Protein AF-A0A841FPL3-F1 (afdb_monomer_lite)

Foldseek 3Di:
DAWEDDPQAIKAWDDLPPDDPVCVVVSVLCVVVDDQWTWMWGCHPNDTDTFTWGAFPPDDRDDRPDPDHHYLVNQARIKGWDWDWDAAPPPRFIFIAGARVVIDHRNDPPDDVSQPFDQADPVPRDNPRRVRGSDTSGTD

Structure (mmCIF, N/CA/C/O backbone):
data_AF-A0A841FPL3-F1
#
_entry.id   AF-A0A841FPL3-F1
#
loop_
_atom_site.group_PDB
_atom_site.id
_atom_site.type_symbol
_atom_site.label_atom_id
_atom_site.label_alt_id
_atom_site.label_comp_id
_atom_site.label_asym_id
_atom_site.label_entity_id
_atom_site.label_seq_id
_atom_site.pdbx_PDB_ins_code
_atom_site.Cartn_x
_atom_site.Cartn_y
_atom_site.Cartn_z
_atom_site.occupancy
_atom_site.B_iso_or_equiv
_atom_site.auth_seq_id
_atom_site.auth_comp_id
_atom_site.auth_asym_id
_atom_site.auth_atom_id
_atom_site.pdbx_PDB_model_num
ATOM 1 N N . MET A 1 1 ? 14.439 -5.375 -6.567 1.00 89.88 1 MET A N 1
ATOM 2 C CA . MET A 1 1 ? 13.644 -4.177 -6.924 1.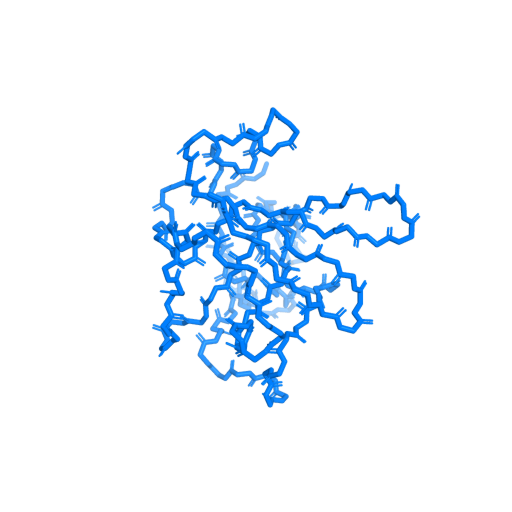00 89.88 1 MET A CA 1
ATOM 3 C C . MET A 1 1 ? 13.379 -4.221 -8.411 1.00 89.88 1 MET A C 1
ATOM 5 O O . MET A 1 1 ? 14.311 -4.504 -9.157 1.00 89.88 1 MET A O 1
ATOM 9 N N . ARG A 1 2 ? 12.147 -3.918 -8.825 1.00 91.19 2 ARG A N 1
ATOM 10 C CA . ARG A 1 2 ? 11.757 -3.782 -10.231 1.00 91.19 2 ARG A CA 1
ATOM 11 C C . ARG A 1 2 ? 11.062 -2.441 -10.462 1.00 91.19 2 ARG A C 1
ATOM 13 O O . ARG A 1 2 ? 10.267 -1.998 -9.634 1.00 91.19 2 ARG A O 1
ATOM 20 N N . ARG A 1 3 ? 11.378 -1.806 -11.594 1.00 92.69 3 ARG A N 1
ATOM 21 C CA . ARG A 1 3 ? 10.781 -0.538 -12.040 1.00 92.69 3 ARG A CA 1
ATOM 22 C C . ARG A 1 3 ? 9.691 -0.823 -13.059 1.00 92.69 3 ARG A C 1
ATOM 24 O O . ARG A 1 3 ? 9.903 -1.649 -13.944 1.00 92.69 3 ARG A O 1
ATOM 31 N N . PHE A 1 4 ? 8.591 -0.097 -12.980 1.00 91.31 4 PHE A N 1
ATOM 32 C CA . PHE A 1 4 ? 7.467 -0.196 -13.897 1.00 91.31 4 PHE A CA 1
ATOM 33 C C . PHE A 1 4 ? 7.137 1.195 -14.424 1.00 91.31 4 PHE A C 1
ATOM 35 O O . PHE A 1 4 ? 6.875 2.118 -13.648 1.00 91.31 4 PHE A O 1
ATOM 42 N N . ALA A 1 5 ? 7.183 1.361 -15.742 1.00 90.62 5 ALA A N 1
ATOM 43 C CA . ALA A 1 5 ? 6.742 2.598 -16.370 1.00 90.62 5 ALA A CA 1
ATOM 44 C C . ALA A 1 5 ? 5.210 2.639 -16.397 1.00 90.62 5 ALA A C 1
ATOM 46 O O . ALA A 1 5 ? 4.572 1.655 -16.766 1.00 90.62 5 ALA A O 1
ATOM 47 N N . SER A 1 6 ? 4.622 3.775 -16.029 1.00 87.75 6 SER A N 1
ATOM 48 C CA . SER A 1 6 ? 3.174 3.973 -16.051 1.00 87.75 6 SER A CA 1
ATOM 49 C C . SER A 1 6 ? 2.803 5.392 -16.469 1.00 87.75 6 SER A C 1
ATOM 51 O O . SER A 1 6 ? 3.623 6.310 -16.401 1.00 87.75 6 SER A O 1
ATOM 53 N N . ARG A 1 7 ? 1.536 5.603 -16.830 1.00 86.75 7 ARG A N 1
ATOM 54 C CA . ARG A 1 7 ? 0.994 6.924 -17.192 1.00 86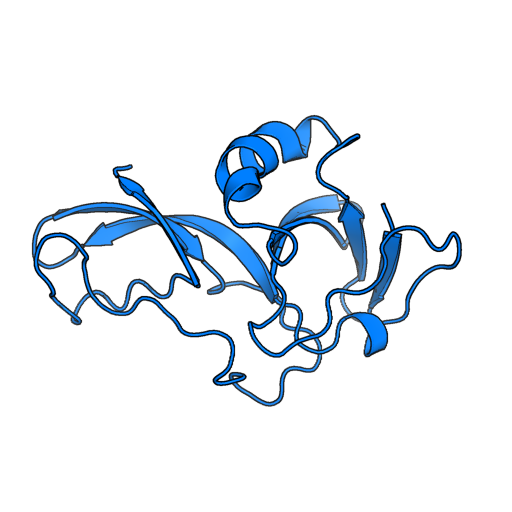.75 7 ARG A CA 1
ATOM 55 C C . ARG A 1 7 ? 1.101 8.001 -16.102 1.00 86.75 7 ARG A C 1
ATOM 57 O O . ARG A 1 7 ? 0.966 9.180 -16.403 1.00 86.75 7 ARG A O 1
ATOM 64 N N . VAL A 1 8 ? 1.287 7.608 -14.842 1.00 85.56 8 VAL A N 1
ATOM 65 C CA . VAL A 1 8 ? 1.357 8.512 -13.676 1.00 85.56 8 VAL A CA 1
ATOM 66 C C . VAL A 1 8 ? 2.784 8.718 -13.161 1.00 85.56 8 VAL A C 1
ATOM 68 O O . VAL A 1 8 ? 2.989 9.509 -12.245 1.00 85.56 8 VAL A O 1
ATOM 71 N N . GLY A 1 9 ? 3.770 8.019 -13.731 1.00 90.75 9 GLY A N 1
ATOM 72 C CA . GLY A 1 9 ? 5.159 8.054 -13.283 1.00 90.75 9 GLY A CA 1
ATOM 73 C C . GLY A 1 9 ? 5.828 6.682 -13.318 1.00 90.75 9 GLY A C 1
ATOM 74 O O . GLY A 1 9 ? 5.342 5.743 -13.954 1.00 90.75 9 GLY A O 1
ATOM 75 N N . VAL A 1 10 ? 6.951 6.558 -12.614 1.00 93.69 10 VAL A N 1
ATOM 76 C CA . VAL A 1 10 ? 7.672 5.285 -12.473 1.00 93.69 10 VAL A CA 1
ATOM 77 C C . VAL A 1 10 ? 7.363 4.682 -11.113 1.00 93.69 10 VAL A C 1
ATOM 79 O O . VAL A 1 10 ? 7.604 5.313 -10.088 1.00 93.69 10 VAL A O 1
ATOM 82 N N . VAL A 1 11 ? 6.858 3.453 -11.097 1.00 93.94 11 VAL A N 1
ATOM 83 C CA . VAL A 1 11 ? 6.664 2.692 -9.861 1.00 93.94 11 VAL A CA 1
ATOM 84 C C . VAL A 1 11 ? 7.891 1.823 -9.628 1.00 93.94 11 VAL A C 1
ATOM 86 O O . VAL A 1 11 ? 8.263 1.017 -10.474 1.00 93.94 11 VAL A O 1
ATOM 89 N N . GLU A 1 12 ? 8.531 1.981 -8.482 1.00 94.12 12 GLU A N 1
ATOM 90 C CA . GLU A 1 12 ? 9.635 1.149 -8.018 1.00 94.12 12 GLU A CA 1
ATOM 91 C C . GLU A 1 12 ? 9.126 0.240 -6.916 1.00 94.12 12 GLU A C 1
ATOM 93 O O . GLU A 1 12 ? 8.792 0.725 -5.842 1.00 94.12 12 GLU A O 1
ATOM 98 N N . VAL A 1 13 ? 9.058 -1.067 -7.172 1.00 93.00 13 VAL A N 1
ATOM 99 C CA . VAL A 1 13 ? 8.657 -2.046 -6.157 1.00 93.00 13 VAL A CA 1
ATOM 100 C C . VAL A 1 13 ? 9.875 -2.813 -5.677 1.00 93.00 13 VAL A C 1
ATOM 102 O O . VAL A 1 13 ? 10.634 -3.382 -6.470 1.00 93.00 13 VAL A O 1
ATOM 105 N N . TYR A 1 14 ? 10.071 -2.828 -4.366 1.00 91.56 14 TYR A N 1
ATOM 106 C CA . TYR A 1 14 ? 11.193 -3.494 -3.726 1.00 91.56 14 TYR A CA 1
ATOM 107 C C . TYR A 1 14 ? 10.740 -4.841 -3.179 1.00 91.56 14 TYR A C 1
ATOM 109 O O . TYR A 1 14 ? 9.587 -5.016 -2.786 1.00 91.56 14 TYR A O 1
ATOM 117 N N . ASP A 1 15 ? 11.662 -5.801 -3.176 1.00 85.00 15 ASP A N 1
ATOM 118 C CA . ASP A 1 15 ? 11.484 -6.962 -2.309 1.00 85.00 15 ASP A CA 1
ATOM 119 C C . ASP A 1 15 ? 11.730 -6.528 -0.857 1.00 85.00 15 ASP A C 1
ATOM 121 O O . ASP A 1 15 ? 12.171 -5.403 -0.632 1.00 85.00 15 ASP A O 1
ATOM 125 N N . THR A 1 16 ? 11.442 -7.374 0.131 1.00 72.75 16 THR A N 1
ATOM 126 C CA . THR A 1 16 ? 11.574 -6.976 1.545 1.00 72.75 16 THR A CA 1
ATOM 127 C C . THR A 1 16 ? 12.984 -6.505 1.905 1.00 72.75 16 THR A C 1
ATOM 129 O O . THR A 1 16 ? 13.109 -5.555 2.678 1.00 72.75 16 THR A O 1
ATOM 132 N N . GLU A 1 17 ? 14.030 -7.075 1.295 1.00 72.31 17 GLU A N 1
ATOM 133 C CA . GLU A 1 17 ? 15.417 -6.625 1.462 1.00 72.31 17 GLU A CA 1
ATOM 134 C C . GLU A 1 17 ? 16.252 -6.838 0.180 1.00 72.31 17 GLU A C 1
ATOM 136 O O . GLU A 1 17 ? 16.044 -7.829 -0.523 1.00 72.31 17 GLU A O 1
ATOM 141 N N . PRO A 1 18 ? 17.214 -5.948 -0.146 1.00 76.75 18 PRO A N 1
ATOM 142 C CA . PRO A 1 18 ? 17.479 -4.653 0.485 1.00 76.75 18 PRO A CA 1
ATOM 143 C C . PRO A 1 18 ? 16.461 -3.583 0.051 1.00 76.75 18 PRO A C 1
ATOM 145 O O . PRO A 1 18 ? 16.189 -3.405 -1.141 1.00 76.75 18 PRO A O 1
ATOM 148 N N . THR A 1 19 ? 15.943 -2.832 1.026 1.00 83.56 19 THR A N 1
ATOM 149 C CA . THR A 1 19 ? 14.957 -1.760 0.818 1.00 83.56 19 THR A CA 1
ATOM 150 C C . THR A 1 19 ? 15.539 -0.403 1.247 1.00 83.56 19 THR A C 1
ATOM 152 O O . THR A 1 19 ? 16.232 -0.344 2.265 1.00 83.56 19 THR A O 1
ATOM 155 N N . PRO A 1 20 ? 15.278 0.703 0.518 1.00 90.94 20 PRO A N 1
ATOM 156 C CA . PRO A 1 20 ? 15.663 2.048 0.943 1.00 90.94 20 PRO A CA 1
ATOM 157 C C . PRO A 1 20 ? 15.183 2.388 2.359 1.00 90.94 20 PRO A C 1
ATOM 159 O O . PRO A 1 20 ? 14.058 2.061 2.735 1.00 90.94 20 PRO A O 1
ATOM 162 N N . SER A 1 21 ? 16.002 3.117 3.123 1.00 90.50 21 SER A N 1
ATOM 163 C CA . SER A 1 21 ? 15.706 3.490 4.518 1.00 90.50 21 SER A CA 1
ATOM 164 C C . SER A 1 21 ? 14.388 4.252 4.679 1.00 90.50 21 SER A C 1
ATOM 166 O O . SER A 1 21 ? 13.671 4.046 5.654 1.00 90.50 21 SER A O 1
ATOM 168 N N . ALA A 1 22 ? 14.021 5.068 3.690 1.00 90.81 22 ALA A N 1
ATOM 169 C CA . ALA A 1 22 ? 12.750 5.789 3.652 1.00 90.81 22 ALA A CA 1
ATOM 170 C C . ALA A 1 22 ? 11.505 4.873 3.586 1.00 90.81 22 ALA A C 1
ATOM 172 O O . ALA A 1 22 ? 10.398 5.344 3.823 1.00 90.81 22 ALA A O 1
ATOM 173 N N . LEU A 1 23 ? 11.669 3.574 3.307 1.00 92.44 23 LEU A N 1
ATOM 174 C CA . LEU A 1 23 ? 10.603 2.564 3.340 1.00 92.44 23 LEU A CA 1
ATOM 175 C C . LEU A 1 23 ? 10.758 1.580 4.519 1.00 92.44 23 LEU A C 1
ATOM 177 O O . LEU A 1 23 ? 9.960 0.654 4.644 1.00 92.44 23 LEU A O 1
ATOM 181 N N . ALA A 1 24 ? 11.751 1.756 5.400 1.00 90.94 24 ALA A N 1
ATOM 182 C CA . ALA A 1 24 ? 12.061 0.793 6.462 1.00 90.94 24 ALA A CA 1
ATOM 183 C C . ALA A 1 24 ? 10.898 0.584 7.447 1.00 90.94 24 ALA A C 1
ATOM 185 O O . ALA A 1 24 ? 10.593 -0.548 7.822 1.00 90.94 24 ALA A O 1
ATOM 186 N N . GLU A 1 25 ? 10.209 1.659 7.837 1.00 88.94 25 GLU A N 1
ATOM 187 C CA . GLU A 1 25 ? 9.023 1.568 8.697 1.00 88.94 25 GLU A CA 1
ATOM 188 C C . GLU A 1 25 ? 7.897 0.772 8.027 1.00 88.94 25 GLU A C 1
ATOM 190 O O . GLU A 1 25 ? 7.299 -0.105 8.645 1.00 88.94 25 GLU A O 1
ATOM 195 N N . MET A 1 26 ? 7.672 1.008 6.736 1.00 91.06 26 MET A N 1
ATOM 196 C CA . MET A 1 26 ? 6.674 0.283 5.960 1.00 91.06 26 MET A CA 1
ATOM 197 C C . MET A 1 26 ? 7.001 -1.209 5.851 1.00 91.06 26 MET A C 1
ATOM 199 O O . MET A 1 26 ? 6.102 -2.039 5.989 1.00 91.06 26 MET A O 1
ATOM 203 N N . VAL A 1 27 ? 8.274 -1.567 5.652 1.00 91.38 27 VAL A N 1
ATOM 204 C CA . VAL A 1 27 ? 8.726 -2.969 5.652 1.00 91.38 27 VAL A CA 1
ATOM 205 C C . VAL A 1 27 ? 8.488 -3.616 7.008 1.00 91.38 27 VAL A C 1
ATOM 207 O O . VAL A 1 27 ? 7.916 -4.701 7.068 1.00 91.38 27 VAL A O 1
ATOM 210 N N . ARG A 1 28 ? 8.864 -2.941 8.098 1.00 90.94 28 ARG A N 1
ATOM 211 C CA . ARG A 1 28 ? 8.641 -3.439 9.462 1.00 90.94 28 ARG A CA 1
ATOM 212 C C . ARG A 1 28 ? 7.162 -3.719 9.721 1.00 90.94 28 ARG A C 1
ATOM 214 O O . ARG A 1 28 ? 6.820 -4.740 10.308 1.00 90.94 28 ARG A O 1
ATOM 221 N N . GLU A 1 29 ? 6.288 -2.828 9.272 1.00 90.94 29 GLU A N 1
ATOM 222 C CA . GLU A 1 29 ? 4.852 -2.945 9.512 1.00 90.94 29 GLU A CA 1
ATOM 223 C C . GLU A 1 29 ? 4.153 -3.950 8.603 1.00 90.94 29 GLU A C 1
ATOM 225 O O . GLU A 1 29 ? 3.203 -4.587 9.038 1.00 90.94 29 GLU A O 1
ATOM 230 N N . THR A 1 30 ? 4.607 -4.130 7.364 1.00 91.50 30 THR A N 1
ATOM 231 C CA . THR A 1 30 ? 3.906 -4.973 6.379 1.00 91.50 30 THR A CA 1
ATOM 232 C C . THR A 1 30 ? 4.604 -6.294 6.071 1.00 91.50 30 THR A C 1
ATOM 234 O O . THR A 1 30 ? 4.004 -7.160 5.440 1.00 91.50 30 THR A O 1
ATOM 237 N N . GLY A 1 31 ? 5.838 -6.504 6.539 1.00 88.12 31 GLY A N 1
ATOM 238 C CA . GLY A 1 31 ? 6.656 -7.670 6.184 1.00 88.12 31 GLY A CA 1
ATOM 239 C C . GLY A 1 31 ? 6.023 -9.014 6.553 1.00 88.12 31 GLY A C 1
ATOM 240 O O . GLY A 1 31 ? 6.187 -9.998 5.834 1.00 88.12 31 GLY A O 1
ATOM 241 N N . HIS A 1 32 ? 5.221 -9.047 7.620 1.00 89.31 32 HIS A N 1
ATOM 242 C CA . HIS A 1 32 ? 4.505 -10.244 8.066 1.00 89.31 32 HIS A CA 1
ATOM 243 C C . HIS A 1 32 ? 3.255 -10.571 7.225 1.00 89.31 32 HIS A C 1
ATOM 245 O O . HIS A 1 32 ? 2.707 -11.664 7.340 1.00 89.31 32 HIS A O 1
ATOM 251 N N . LEU A 1 33 ? 2.801 -9.657 6.361 1.00 89.06 33 LEU A N 1
ATOM 252 C CA . LEU A 1 33 ? 1.592 -9.820 5.540 1.00 89.06 33 LEU A CA 1
ATOM 253 C C . LEU A 1 33 ? 1.829 -10.652 4.265 1.00 89.06 33 LEU A C 1
ATOM 255 O O . LEU A 1 33 ? 0.895 -10.950 3.512 1.00 89.06 33 LEU A O 1
ATOM 259 N N . GLY A 1 34 ? 3.080 -11.049 4.023 1.00 87.94 34 GLY A N 1
ATOM 260 C CA . GLY A 1 34 ? 3.480 -11.916 2.922 1.00 87.94 34 GLY A CA 1
ATOM 261 C C . GLY A 1 34 ? 3.718 -11.188 1.597 1.00 87.94 34 GLY A C 1
ATOM 262 O O . GLY A 1 34 ? 3.684 -9.964 1.496 1.00 87.94 34 GLY A O 1
ATOM 263 N N . ARG A 1 35 ? 3.968 -11.970 0.539 1.00 88.62 35 ARG A N 1
ATOM 264 C CA . ARG A 1 35 ? 4.527 -11.472 -0.735 1.00 88.62 35 ARG A CA 1
ATOM 265 C C . ARG A 1 35 ? 3.678 -10.467 -1.517 1.00 88.62 35 ARG A C 1
ATOM 267 O O . ARG A 1 35 ? 4.195 -9.799 -2.402 1.00 88.62 35 ARG A O 1
ATOM 274 N N . ARG A 1 36 ? 2.382 -10.385 -1.212 1.00 89.62 36 ARG A N 1
ATOM 275 C CA . ARG A 1 36 ? 1.433 -9.482 -1.883 1.00 89.62 36 ARG A CA 1
ATOM 276 C C . ARG A 1 36 ? 1.552 -8.039 -1.415 1.00 89.62 36 ARG A C 1
ATOM 278 O O . ARG A 1 36 ? 1.055 -7.163 -2.108 1.00 89.62 36 ARG A O 1
ATOM 285 N N . PHE A 1 37 ? 2.181 -7.813 -0.265 1.00 91.88 37 PHE A N 1
ATOM 286 C CA . PHE A 1 37 ? 2.457 -6.492 0.274 1.00 91.88 37 PHE A CA 1
ATOM 287 C C . PHE A 1 37 ? 3.941 -6.225 0.078 1.00 91.88 37 PHE A C 1
ATOM 289 O O . PHE A 1 37 ? 4.800 -6.968 0.571 1.00 91.88 37 PHE A O 1
ATOM 296 N N . ARG A 1 38 ? 4.244 -5.196 -0.709 1.00 93.00 38 ARG A N 1
ATOM 297 C CA . ARG A 1 38 ? 5.617 -4.818 -1.013 1.0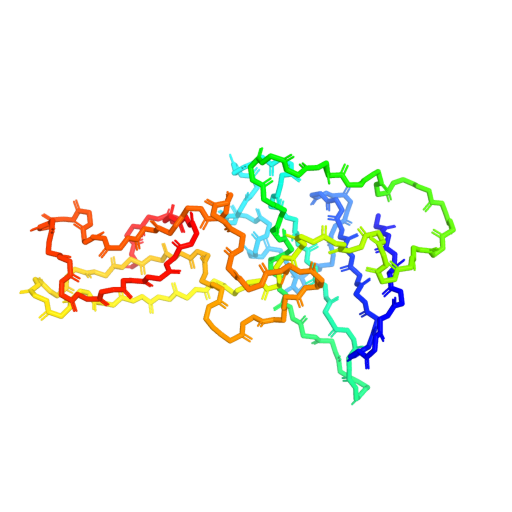0 93.00 38 ARG A CA 1
ATOM 298 C C . ARG A 1 38 ? 5.833 -3.328 -0.800 1.00 93.00 38 ARG A C 1
ATOM 300 O O . ARG A 1 38 ? 4.975 -2.533 -1.177 1.00 93.00 38 ARG A O 1
ATOM 307 N N . PRO A 1 39 ? 6.968 -2.932 -0.213 1.00 94.44 39 PRO A N 1
ATOM 308 C CA . PRO A 1 39 ? 7.363 -1.532 -0.176 1.00 94.44 39 PRO A CA 1
ATOM 309 C C . PRO A 1 39 ? 7.581 -1.009 -1.603 1.00 94.44 39 PRO A C 1
ATOM 311 O O . PRO A 1 39 ? 8.177 -1.686 -2.448 1.00 94.44 39 PRO A O 1
ATOM 314 N N . ALA A 1 40 ? 7.106 0.200 -1.879 1.00 94.44 40 ALA A N 1
ATOM 315 C CA . ALA A 1 40 ? 7.224 0.813 -3.190 1.00 94.44 40 ALA A CA 1
ATOM 316 C C . ALA A 1 40 ? 7.421 2.330 -3.126 1.00 94.44 40 ALA A C 1
ATOM 318 O O . ALA A 1 40 ? 7.001 2.999 -2.184 1.00 94.44 40 ALA A O 1
ATOM 319 N N . PHE A 1 41 ? 8.018 2.873 -4.183 1.00 94.75 41 PHE A N 1
ATOM 320 C CA . PHE A 1 41 ? 7.967 4.293 -4.496 1.00 94.75 41 PHE A CA 1
ATOM 321 C C . PHE A 1 41 ? 7.158 4.531 -5.760 1.00 94.75 41 PHE A C 1
ATOM 323 O O . PHE A 1 41 ? 7.318 3.830 -6.756 1.00 94.75 41 PHE A O 1
ATOM 330 N N . LEU A 1 42 ? 6.353 5.586 -5.744 1.00 94.19 42 LEU A N 1
ATOM 331 C CA . LEU A 1 42 ? 5.907 6.250 -6.956 1.00 94.19 42 LEU A CA 1
ATOM 332 C C . LEU A 1 42 ? 6.790 7.472 -7.192 1.00 94.19 42 LEU A C 1
ATOM 334 O O . LEU A 1 42 ? 6.775 8.422 -6.410 1.00 94.19 42 LEU A O 1
ATOM 338 N N . TRP A 1 43 ? 7.527 7.458 -8.294 1.00 93.69 43 TRP A N 1
ATOM 339 C CA . TRP A 1 43 ? 8.278 8.601 -8.783 1.00 93.69 43 TRP A CA 1
ATOM 340 C C . TRP A 1 43 ? 7.414 9.404 -9.748 1.00 93.69 43 TRP A C 1
ATOM 342 O O . TRP A 1 43 ? 7.217 9.007 -10.899 1.00 93.69 43 TRP A O 1
ATOM 352 N N . ALA A 1 44 ? 6.914 10.543 -9.276 1.00 89.94 44 ALA A N 1
ATOM 353 C CA . ALA A 1 44 ? 6.092 11.466 -10.049 1.00 89.94 44 ALA A CA 1
ATOM 354 C C . ALA A 1 44 ? 6.541 12.909 -9.785 1.00 89.94 44 ALA A C 1
ATOM 356 O O . ALA A 1 44 ? 6.881 13.267 -8.658 1.00 89.94 44 ALA A O 1
ATOM 357 N N . PHE A 1 45 ? 6.570 13.741 -10.831 1.00 89.00 45 PHE A N 1
ATOM 358 C CA . PHE A 1 45 ? 6.930 15.166 -10.734 1.00 89.00 45 PHE A CA 1
ATOM 359 C C . PHE A 1 45 ? 8.266 15.433 -10.004 1.00 89.00 45 PHE A C 1
ATOM 361 O O . PHE A 1 45 ? 8.387 16.376 -9.225 1.00 89.00 45 PHE A O 1
ATOM 368 N N . GLY A 1 46 ? 9.268 14.572 -10.222 1.00 87.44 46 GLY A N 1
ATOM 369 C CA . GLY A 1 46 ? 10.595 14.695 -9.604 1.00 87.44 46 GLY A CA 1
ATOM 370 C C . GLY A 1 46 ? 10.655 14.341 -8.113 1.00 87.44 46 GLY A C 1
ATOM 371 O O . GLY A 1 46 ? 11.663 14.622 -7.469 1.00 87.44 46 GLY A O 1
ATOM 372 N N . ARG A 1 47 ? 9.603 13.737 -7.547 1.00 90.19 47 ARG A N 1
ATOM 373 C CA . ARG A 1 47 ? 9.536 13.327 -6.138 1.00 90.19 47 ARG A CA 1
ATOM 374 C C . ARG A 1 47 ? 9.247 11.835 -6.011 1.00 90.19 47 ARG A C 1
ATOM 376 O O . ARG A 1 47 ? 8.478 11.290 -6.799 1.00 90.19 47 ARG A O 1
ATOM 383 N N . ALA A 1 48 ? 9.840 11.207 -4.998 1.00 92.94 48 ALA A N 1
ATOM 384 C CA . ALA A 1 48 ? 9.526 9.842 -4.587 1.00 92.94 48 ALA A CA 1
ATOM 385 C C . ALA A 1 48 ? 8.475 9.867 -3.474 1.00 92.94 48 ALA A C 1
ATOM 387 O O . ALA A 1 48 ? 8.694 10.473 -2.424 1.00 92.94 48 ALA A O 1
ATOM 388 N N . LEU A 1 49 ? 7.342 9.210 -3.705 1.00 92.69 49 LEU A N 1
ATOM 389 C CA . LEU A 1 49 ? 6.257 9.073 -2.738 1.00 92.69 49 LEU A CA 1
ATOM 390 C C . LEU A 1 49 ? 6.183 7.615 -2.258 1.00 92.69 49 LEU A C 1
ATOM 392 O O . LEU A 1 49 ? 6.072 6.724 -3.105 1.00 92.69 49 LEU A O 1
ATOM 396 N N . PRO A 1 50 ? 6.296 7.346 -0.945 1.00 93.81 50 PRO A N 1
ATOM 397 C CA . PRO A 1 50 ? 6.293 5.989 -0.411 1.00 93.81 50 PRO A CA 1
ATOM 398 C C . PRO A 1 50 ? 4.882 5.393 -0.409 1.00 93.81 50 PRO A C 1
ATOM 400 O O . PRO A 1 50 ? 3.939 6.021 0.064 1.00 93.81 50 PRO A O 1
ATOM 403 N N . TYR A 1 51 ? 4.756 4.154 -0.877 1.00 94.19 51 TYR A N 1
ATOM 404 C CA . TYR A 1 51 ? 3.502 3.401 -0.919 1.00 94.19 51 TYR A CA 1
ATOM 405 C C . TYR A 1 51 ? 3.724 1.926 -0.598 1.00 94.19 51 TYR A C 1
ATOM 407 O O . TYR A 1 51 ? 4.785 1.366 -0.862 1.00 94.19 51 TYR A O 1
ATOM 415 N N . VAL A 1 52 ? 2.681 1.272 -0.098 1.00 94.00 52 VAL A N 1
ATOM 416 C CA . VAL A 1 52 ? 2.565 -0.183 -0.083 1.00 94.00 52 VAL A CA 1
ATOM 417 C C . VAL A 1 52 ? 1.972 -0.606 -1.425 1.00 94.00 52 VAL A C 1
ATOM 419 O O . VAL A 1 52 ? 0.805 -0.342 -1.709 1.00 94.00 52 VAL A O 1
ATOM 422 N N . ALA A 1 53 ? 2.762 -1.271 -2.258 1.00 93.25 53 ALA A N 1
ATOM 423 C CA . ALA A 1 53 ? 2.262 -1.991 -3.418 1.00 93.25 53 ALA A CA 1
ATOM 424 C C . ALA A 1 53 ? 1.495 -3.232 -2.936 1.00 93.25 53 ALA A C 1
ATOM 426 O O . ALA A 1 53 ? 2.068 -4.102 -2.275 1.00 93.25 53 ALA A O 1
ATOM 427 N N . VAL A 1 54 ? 0.198 -3.298 -3.247 1.00 92.00 54 VAL A N 1
ATOM 428 C CA . VAL A 1 54 ? -0.685 -4.399 -2.855 1.00 92.00 54 VAL A CA 1
ATOM 429 C C . VAL A 1 54 ? -1.298 -5.072 -4.074 1.00 92.00 54 VAL A C 1
ATOM 431 O O . VAL A 1 54 ? -2.094 -4.470 -4.800 1.00 92.00 54 VAL A O 1
ATOM 434 N N . TRP A 1 55 ? -0.968 -6.347 -4.264 1.00 88.12 55 TRP A N 1
ATOM 435 C CA . TRP A 1 55 ? -1.645 -7.208 -5.232 1.00 88.12 55 TRP A CA 1
ATOM 436 C C . TRP A 1 55 ? -2.876 -7.866 -4.621 1.00 88.12 55 TRP A C 1
ATOM 438 O O . TRP A 1 55 ? -2.902 -8.231 -3.441 1.00 88.12 55 TRP A O 1
ATOM 448 N N . ALA A 1 56 ? -3.901 -8.021 -5.453 1.00 80.38 56 ALA A N 1
ATOM 449 C CA . ALA A 1 56 ? -5.128 -8.711 -5.097 1.00 80.38 56 ALA A CA 1
ATOM 450 C C . ALA A 1 56 ? -4.868 -10.159 -4.647 1.00 80.38 56 ALA A C 1
ATOM 452 O O . ALA A 1 56 ? -3.836 -10.758 -4.943 1.00 80.38 56 ALA A O 1
ATOM 453 N N . SER A 1 57 ? -5.812 -10.729 -3.896 1.00 78.62 57 SER A N 1
ATOM 454 C CA . SER A 1 57 ? -5.696 -12.104 -3.387 1.00 78.62 57 SER A CA 1
ATOM 455 C C . SER A 1 57 ? -5.676 -13.185 -4.465 1.00 78.62 57 SER A C 1
ATOM 457 O O . SER A 1 57 ? -5.055 -14.223 -4.256 1.00 78.62 57 SER A O 1
ATOM 459 N N . ASP A 1 58 ? -6.294 -12.917 -5.607 1.00 75.25 58 ASP A N 1
ATOM 460 C CA . ASP A 1 58 ? -6.342 -13.771 -6.793 1.00 75.25 58 ASP A CA 1
ATOM 461 C C . ASP A 1 58 ? -5.331 -13.357 -7.878 1.00 75.25 58 ASP A C 1
ATOM 463 O O . ASP A 1 58 ? -5.254 -13.994 -8.926 1.00 75.25 58 ASP A O 1
ATOM 467 N N . GLY A 1 59 ? -4.562 -12.290 -7.638 1.00 70.00 59 GLY A N 1
ATOM 468 C CA . GLY A 1 59 ? -3.602 -11.741 -8.586 1.00 70.00 59 GLY A CA 1
ATOM 469 C C . GLY A 1 59 ? -2.234 -12.406 -8.479 1.00 70.00 59 GLY A C 1
ATOM 470 O O . GLY A 1 59 ? -1.748 -12.714 -7.386 1.00 70.00 59 GLY A O 1
ATOM 471 N N . GLU A 1 60 ? -1.577 -12.581 -9.622 1.00 75.69 60 GLU A N 1
ATOM 472 C CA . GLU A 1 60 ? -0.181 -13.000 -9.655 1.00 75.69 60 GLU A CA 1
ATOM 473 C C . GLU A 1 60 ? 0.716 -11.849 -9.181 1.00 75.69 60 GLU A C 1
ATOM 475 O O . GLU A 1 60 ? 0.594 -10.710 -9.634 1.00 75.69 60 GLU A O 1
ATOM 480 N N . VAL A 1 61 ? 1.615 -12.144 -8.238 1.00 81.12 61 VAL A N 1
ATOM 481 C CA . VAL A 1 61 ? 2.657 -11.194 -7.838 1.00 81.12 61 VAL A CA 1
ATOM 482 C C . VAL A 1 61 ? 3.782 -11.323 -8.862 1.00 81.12 61 VAL A C 1
ATOM 484 O O . VAL A 1 61 ? 4.356 -12.409 -8.960 1.00 81.12 61 VAL A O 1
ATOM 487 N N . PRO A 1 62 ? 4.110 -10.263 -9.617 1.00 76.69 62 PRO A N 1
ATOM 488 C CA . PRO A 1 62 ? 5.144 -10.330 -10.629 1.00 76.69 62 PRO A CA 1
ATOM 489 C C . PRO A 1 62 ? 6.489 -10.624 -9.978 1.00 76.69 62 PRO A C 1
ATOM 491 O O . PRO A 1 62 ? 6.814 -10.103 -8.907 1.00 76.69 62 PRO A O 1
ATOM 494 N N . ASP A 1 63 ? 7.304 -11.409 -10.673 1.00 81.50 63 ASP A N 1
ATOM 495 C CA . ASP A 1 63 ? 8.697 -11.574 -10.295 1.00 81.50 63 ASP A CA 1
ATOM 496 C C . ASP A 1 63 ? 9.404 -10.204 -10.330 1.00 81.50 63 ASP A C 1
ATOM 498 O O . ASP A 1 63 ? 9.361 -9.470 -11.329 1.00 81.50 63 ASP A O 1
ATOM 502 N N . LEU A 1 64 ? 10.019 -9.843 -9.201 1.00 82.88 64 LEU A N 1
ATOM 503 C CA . LEU A 1 64 ? 10.744 -8.586 -8.989 1.00 82.88 64 LEU A CA 1
ATOM 504 C C . LEU A 1 64 ? 12.248 -8.717 -9.298 1.00 82.88 64 LEU A C 1
ATOM 506 O O . LEU A 1 64 ? 12.989 -7.741 -9.153 1.00 82.88 64 LEU A O 1
ATOM 510 N N . THR A 1 65 ? 12.690 -9.908 -9.709 1.00 78.31 65 THR A N 1
ATOM 511 C CA . THR A 1 65 ? 14.067 -10.261 -10.090 1.00 78.31 65 THR A CA 1
ATOM 512 C C . THR A 1 65 ? 14.486 -9.823 -11.506 1.00 78.31 65 THR A C 1
ATOM 514 O O . THR A 1 65 ? 15.660 -9.477 -11.690 1.00 78.31 65 THR A O 1
ATOM 517 N N . PRO A 1 66 ? 13.609 -9.811 -12.536 1.00 72.38 66 PRO A N 1
ATOM 518 C CA . PRO A 1 66 ? 14.005 -9.461 -13.894 1.00 72.38 66 PRO A CA 1
ATOM 519 C C . PRO A 1 66 ? 14.617 -8.061 -13.972 1.00 72.38 66 PRO A C 1
ATOM 521 O O . PRO A 1 66 ? 14.051 -7.082 -13.491 1.00 72.38 66 PRO A O 1
ATOM 524 N N . ARG A 1 67 ? 15.764 -7.952 -14.655 1.00 66.94 67 ARG A N 1
ATOM 525 C CA . ARG A 1 67 ? 16.479 -6.675 -14.848 1.00 66.94 67 ARG A CA 1
ATOM 526 C C . ARG A 1 67 ? 15.809 -5.735 -15.852 1.00 66.94 67 ARG A C 1
ATOM 528 O O . ARG A 1 67 ? 16.218 -4.583 -15.972 1.00 66.94 67 ARG A O 1
ATOM 535 N N . ARG A 1 68 ? 14.824 -6.219 -16.613 1.00 80.88 68 ARG A N 1
ATOM 536 C CA . ARG A 1 68 ? 14.107 -5.400 -17.595 1.00 80.88 68 ARG A CA 1
ATOM 537 C C . ARG A 1 68 ? 13.006 -4.598 -16.894 1.00 80.88 68 ARG A C 1
ATOM 539 O O . ARG A 1 68 ? 12.287 -5.177 -16.075 1.00 80.88 68 ARG A O 1
ATOM 546 N N . PRO A 1 69 ? 12.845 -3.302 -17.215 1.00 82.75 69 PRO A N 1
ATOM 547 C CA . PRO A 1 69 ? 11.702 -2.531 -16.747 1.00 82.75 69 PRO A CA 1
ATOM 548 C C . PRO A 1 69 ? 10.394 -3.234 -17.115 1.00 82.75 69 PRO A C 1
ATOM 550 O O . PRO A 1 69 ? 10.240 -3.714 -18.238 1.00 82.75 69 PRO A O 1
ATOM 553 N N . GLY A 1 70 ? 9.475 -3.312 -16.157 1.00 84.50 70 GLY A N 1
ATOM 554 C CA . GLY A 1 70 ? 8.102 -3.706 -16.422 1.00 84.50 70 GLY A CA 1
ATOM 555 C C . GLY A 1 70 ? 7.308 -2.583 -17.087 1.00 84.50 70 GLY A C 1
ATOM 556 O O . GLY A 1 70 ? 7.698 -1.411 -17.088 1.00 84.50 70 GLY A O 1
ATOM 557 N N . THR A 1 71 ? 6.175 -2.968 -17.644 1.00 85.88 71 THR A N 1
ATOM 558 C CA . THR A 1 71 ? 5.183 -2.094 -18.267 1.00 85.88 71 THR A CA 1
ATOM 559 C C . THR A 1 71 ? 4.028 -1.823 -17.303 1.00 85.88 71 THR A C 1
ATOM 561 O O . THR A 1 71 ? 3.909 -2.469 -16.263 1.00 85.88 71 THR A O 1
ATOM 564 N N . GLU A 1 72 ? 3.143 -0.888 -17.648 1.00 83.88 72 GLU A N 1
ATOM 565 C CA . GLU A 1 72 ? 1.917 -0.650 -16.873 1.00 83.88 72 GLU A CA 1
ATOM 566 C C . GLU A 1 72 ? 0.997 -1.884 -16.857 1.00 83.88 72 GLU A C 1
ATOM 568 O O . GLU A 1 72 ? 0.233 -2.078 -15.915 1.00 83.88 72 GLU A O 1
ATOM 573 N N . ASP A 1 73 ? 1.096 -2.749 -17.866 1.00 82.06 73 ASP A N 1
ATOM 574 C CA . ASP A 1 73 ? 0.325 -3.989 -17.956 1.00 82.06 73 ASP A CA 1
ATOM 575 C C . ASP A 1 73 ? 0.773 -4.997 -16.886 1.00 82.06 73 ASP A C 1
ATOM 577 O O . ASP A 1 73 ? -0.070 -5.676 -16.302 1.00 82.06 73 ASP A O 1
ATOM 581 N N . ASP A 1 74 ? 2.064 -5.005 -16.530 1.00 81.88 74 ASP A N 1
ATOM 582 C CA . ASP A 1 74 ? 2.598 -5.797 -15.411 1.00 81.88 74 ASP A CA 1
ATOM 583 C C . ASP A 1 74 ? 2.110 -5.289 -14.036 1.00 81.88 74 ASP A C 1
ATOM 585 O O . ASP A 1 74 ? 2.261 -5.975 -13.024 1.00 81.88 74 ASP A O 1
ATOM 589 N N . LEU A 1 75 ? 1.536 -4.079 -13.981 1.00 81.62 75 LEU A N 1
ATOM 590 C CA . LEU A 1 75 ? 0.928 -3.505 -12.778 1.00 81.62 75 LEU A CA 1
ATOM 591 C C . LEU A 1 75 ? -0.572 -3.812 -12.672 1.00 81.62 75 LEU A C 1
ATOM 593 O O . LEU A 1 75 ? -1.218 -3.349 -11.735 1.00 81.62 75 LEU A O 1
ATOM 597 N N . ALA A 1 76 ? -1.169 -4.550 -13.611 1.00 79.38 76 ALA A N 1
ATOM 598 C CA . ALA A 1 76 ? -2.605 -4.807 -13.592 1.00 79.38 76 ALA A CA 1
ATOM 599 C C . ALA A 1 76 ? -3.063 -5.431 -12.257 1.00 79.38 76 ALA A C 1
ATOM 601 O O . ALA A 1 76 ? -2.541 -6.445 -11.802 1.00 79.38 76 ALA A O 1
ATOM 602 N N . GLY A 1 77 ? -4.057 -4.809 -11.614 1.00 78.19 77 GLY A N 1
ATOM 603 C CA . GLY A 1 77 ? -4.592 -5.256 -10.322 1.00 78.19 77 GLY A CA 1
ATOM 604 C C . GLY A 1 77 ? -3.807 -4.778 -9.093 1.00 78.19 77 GLY A C 1
ATOM 605 O O . GLY A 1 77 ? -4.254 -5.019 -7.966 1.00 78.19 77 GLY A O 1
ATOM 606 N N . LEU A 1 78 ? -2.694 -4.062 -9.288 1.00 86.38 78 LEU A N 1
ATOM 607 C CA . LEU A 1 78 ? -1.927 -3.437 -8.214 1.00 86.38 78 LEU A CA 1
ATOM 608 C C . LEU A 1 78 ? -2.624 -2.176 -7.687 1.00 86.38 78 LEU A C 1
ATOM 610 O O . LEU A 1 78 ? -3.026 -1.300 -8.463 1.00 86.38 78 LEU A O 1
ATOM 614 N N . TRP A 1 79 ? -2.687 -2.052 -6.360 1.00 89.75 79 TRP A N 1
ATOM 615 C CA . TRP A 1 79 ? -3.018 -0.813 -5.653 1.00 89.75 79 TRP A CA 1
ATOM 616 C C . TRP A 1 79 ? -1.781 -0.243 -4.953 1.00 89.75 79 TRP A C 1
ATOM 618 O O . TRP A 1 79 ? -1.054 -0.977 -4.286 1.00 89.75 79 TRP A O 1
ATOM 628 N N . LEU A 1 80 ? -1.555 1.066 -5.081 1.00 91.75 80 LEU A N 1
ATOM 629 C CA . LEU A 1 80 ? -0.574 1.802 -4.274 1.00 91.75 80 LEU A CA 1
ATOM 630 C C . LEU A 1 80 ? -1.242 2.362 -3.019 1.00 91.75 80 LEU A C 1
ATOM 632 O O . LEU A 1 80 ? -1.774 3.464 -3.040 1.00 91.75 80 LEU A O 1
ATOM 636 N N . ALA A 1 81 ? -1.241 1.588 -1.942 1.00 92.25 81 ALA A N 1
ATOM 637 C CA . ALA A 1 81 ? -1.889 1.930 -0.683 1.00 92.25 81 ALA A CA 1
ATOM 638 C C . ALA A 1 81 ? -0.941 2.647 0.290 1.00 92.25 81 ALA A C 1
ATOM 640 O O . ALA A 1 81 ? 0.279 2.586 0.165 1.00 92.25 81 ALA A O 1
ATOM 641 N N . GLU A 1 82 ? -1.498 3.295 1.302 1.00 92.12 82 GLU A N 1
ATOM 642 C CA . GLU A 1 82 ? -0.747 3.980 2.355 1.00 92.12 82 GLU A CA 1
ATOM 643 C C . GLU A 1 82 ? -1.024 3.339 3.711 1.00 92.12 82 GLU A C 1
ATOM 645 O O . GLU A 1 82 ? -2.079 2.749 3.926 1.00 92.12 82 GLU A O 1
ATOM 650 N N . ILE A 1 83 ? -0.112 3.488 4.667 1.00 91.75 83 ILE A N 1
ATOM 651 C CA . ILE A 1 83 ? -0.411 3.129 6.054 1.00 91.75 83 ILE A CA 1
ATOM 652 C C . ILE A 1 83 ? -1.084 4.329 6.712 1.00 91.75 83 ILE A C 1
ATOM 654 O O . ILE A 1 83 ? -0.513 5.417 6.780 1.00 91.75 83 ILE A O 1
ATOM 658 N N . ARG A 1 84 ? -2.314 4.142 7.193 1.00 90.00 84 ARG A N 1
ATOM 659 C CA . ARG A 1 84 ? -3.100 5.204 7.828 1.00 90.00 84 ARG A CA 1
ATOM 660 C C . ARG A 1 84 ? -3.593 4.765 9.197 1.00 90.00 84 ARG A C 1
ATOM 662 O O . ARG A 1 84 ? -3.929 3.601 9.410 1.00 90.00 84 ARG A O 1
ATOM 669 N N . THR A 1 85 ? -3.681 5.732 10.102 1.00 90.44 85 THR A N 1
ATOM 670 C CA . THR A 1 85 ? -4.355 5.581 11.392 1.00 90.44 85 THR A CA 1
ATOM 671 C C . THR A 1 85 ? -5.787 6.074 11.263 1.00 90.44 85 THR A C 1
ATOM 673 O O . THR A 1 85 ? -6.022 7.166 10.748 1.00 90.44 85 THR A O 1
ATOM 676 N N . HIS A 1 86 ? -6.741 5.296 11.758 1.00 87.19 86 HIS A N 1
ATOM 677 C CA . HIS A 1 86 ? -8.154 5.653 11.780 1.00 87.19 86 HIS A CA 1
ATOM 678 C C . HIS A 1 86 ? -8.735 5.427 13.175 1.00 87.19 86 HIS A C 1
ATOM 680 O O . HIS A 1 86 ? -8.373 4.467 13.855 1.00 87.19 86 HIS A O 1
ATOM 686 N N . ALA A 1 87 ? -9.650 6.301 13.592 1.00 88.88 87 ALA A N 1
ATOM 687 C CA . ALA A 1 87 ? -10.401 6.166 14.834 1.00 88.88 87 ALA A CA 1
ATOM 688 C C . ALA A 1 87 ? -11.857 5.813 14.515 1.00 88.88 87 ALA A C 1
ATOM 690 O O . ALA A 1 87 ? -12.510 6.514 13.747 1.00 88.88 87 ALA A O 1
ATOM 691 N N . CYS A 1 88 ? -12.371 4.735 15.104 1.00 88.25 88 CYS A N 1
ATOM 692 C CA . CYS A 1 88 ? -13.757 4.325 14.921 1.00 88.25 88 CYS A CA 1
ATOM 693 C C . CYS A 1 88 ? -14.705 5.410 15.444 1.00 88.25 88 CYS A C 1
ATOM 695 O O . CYS A 1 88 ? -14.716 5.696 16.640 1.00 88.25 88 CYS A O 1
ATOM 697 N N . GLY A 1 89 ? -15.563 5.952 14.578 1.00 85.88 89 GLY A N 1
ATOM 698 C CA . GLY A 1 89 ? -16.541 6.971 14.976 1.00 85.88 89 GLY A CA 1
ATOM 699 C C . GLY A 1 89 ? -17.583 6.502 16.002 1.00 85.88 89 GLY A C 1
ATOM 700 O O . GLY A 1 89 ? -18.211 7.339 16.638 1.00 85.88 89 GLY A O 1
ATOM 701 N N . ALA A 1 90 ? -17.769 5.188 16.187 1.00 89.50 90 ALA A N 1
ATOM 702 C CA . ALA A 1 90 ? -18.743 4.638 17.135 1.00 89.50 90 ALA A CA 1
ATOM 703 C C . ALA A 1 90 ? -18.174 4.404 18.545 1.00 89.50 90 ALA A C 1
ATOM 705 O O . ALA A 1 90 ? -18.862 4.665 19.524 1.00 89.50 90 ALA A O 1
ATOM 706 N N . CYS A 1 91 ? -16.943 3.892 18.665 1.00 91.69 91 CYS A N 1
ATOM 707 C CA . CYS A 1 91 ? -16.351 3.526 19.962 1.00 91.69 91 CYS A CA 1
ATOM 708 C C . CYS A 1 91 ? -15.015 4.221 20.267 1.00 91.69 91 CYS A C 1
ATOM 710 O O . CYS A 1 91 ? -14.400 3.932 21.286 1.00 91.69 91 CYS A O 1
ATOM 712 N N . GLY A 1 92 ? -14.514 5.076 19.371 1.00 90.25 92 GLY A N 1
ATOM 713 C CA . GLY A 1 92 ? -13.259 5.818 19.537 1.00 90.25 92 GLY A CA 1
ATOM 714 C C . GLY A 1 92 ? -11.975 4.990 19.408 1.00 90.25 92 GLY A C 1
ATOM 715 O O . GLY A 1 92 ? -10.888 5.565 19.388 1.00 90.25 92 GLY A O 1
ATOM 716 N N . ALA A 1 93 ? -12.070 3.662 19.290 1.00 91.25 93 ALA A N 1
ATOM 717 C CA . ALA A 1 93 ? -10.903 2.791 19.173 1.00 91.25 93 ALA A CA 1
ATOM 718 C C . ALA A 1 93 ? -10.067 3.142 17.932 1.00 91.25 93 ALA A C 1
ATOM 720 O O . ALA A 1 93 ? -10.617 3.397 16.856 1.00 91.25 93 ALA A O 1
ATOM 721 N N . ARG A 1 94 ? -8.740 3.167 18.090 1.00 91.62 94 ARG A N 1
ATOM 722 C CA . ARG A 1 94 ? -7.793 3.579 17.050 1.00 91.62 94 ARG A CA 1
ATOM 723 C C . ARG A 1 94 ? -7.062 2.370 16.489 1.00 91.62 94 ARG A C 1
ATOM 725 O O . ARG A 1 94 ? -6.592 1.520 17.241 1.00 91.62 94 ARG A O 1
ATOM 732 N N . PHE A 1 95 ? -6.938 2.327 15.171 1.00 87.94 95 PHE A N 1
ATOM 733 C CA . PHE A 1 95 ? -6.277 1.240 14.458 1.00 87.94 95 PHE A CA 1
ATOM 734 C C . PHE A 1 95 ? -5.405 1.787 13.343 1.00 87.94 95 PHE A C 1
ATOM 736 O O . PHE A 1 95 ? -5.710 2.830 12.757 1.00 87.94 95 PHE A O 1
ATOM 743 N N . ARG A 1 96 ? -4.342 1.053 13.028 1.00 91.19 96 ARG A N 1
ATOM 744 C CA . ARG A 1 96 ? -3.529 1.276 11.833 1.00 91.19 96 ARG A CA 1
ATOM 745 C C . ARG A 1 96 ? -3.886 0.232 10.792 1.00 91.19 96 ARG A C 1
ATOM 747 O O . ARG A 1 96 ? -4.159 -0.923 11.125 1.00 91.19 96 ARG A O 1
ATOM 754 N N . GLY A 1 97 ? -3.859 0.620 9.529 1.00 91.69 97 GLY A N 1
ATOM 755 C CA . GLY A 1 97 ? -4.122 -0.301 8.436 1.00 91.69 97 GLY A CA 1
ATOM 756 C C . GLY A 1 97 ? -3.565 0.183 7.111 1.00 91.69 97 GLY A C 1
ATOM 757 O O . GLY A 1 97 ? -3.264 1.364 6.932 1.00 91.69 97 GLY A O 1
ATOM 758 N N . VAL A 1 98 ? -3.454 -0.755 6.175 1.00 92.31 98 VAL A N 1
ATOM 759 C CA . VAL A 1 98 ? -3.092 -0.469 4.787 1.00 92.31 98 VAL A CA 1
ATOM 760 C C . VAL A 1 98 ? -4.343 0.033 4.079 1.00 92.31 98 VAL A C 1
ATOM 762 O O . VAL A 1 98 ? -5.275 -0.732 3.836 1.00 92.31 98 VAL A O 1
ATOM 765 N N . ASN A 1 99 ? -4.400 1.332 3.818 1.00 89.19 99 ASN A N 1
ATOM 766 C CA . ASN A 1 99 ? -5.549 2.030 3.272 1.00 89.19 99 ASN A CA 1
ATOM 767 C C . ASN A 1 99 ? -5.339 2.344 1.779 1.00 89.19 99 ASN A C 1
ATOM 769 O O . ASN A 1 99 ? -4.354 2.993 1.425 1.00 89.19 99 ASN A O 1
ATOM 773 N N . PRO A 1 100 ? -6.242 1.898 0.896 1.00 85.12 100 PRO A N 1
ATOM 774 C CA . PRO A 1 100 ? -6.202 2.205 -0.522 1.00 85.12 100 PRO A CA 1
ATOM 775 C C . PRO A 1 100 ? -6.973 3.480 -0.899 1.00 85.12 100 PRO A C 1
ATOM 777 O O . PRO A 1 100 ? -7.037 3.834 -2.072 1.00 85.12 100 PRO A O 1
ATOM 780 N N . ASP A 1 101 ? -7.620 4.164 0.038 1.00 70.62 101 ASP A N 1
ATOM 781 C CA . ASP A 1 101 ? -8.327 5.408 -0.244 1.00 70.62 101 ASP A CA 1
ATOM 782 C C . ASP A 1 101 ? -7.294 6.535 -0.411 1.00 70.62 101 ASP A C 1
ATOM 784 O O . ASP A 1 101 ? -6.528 6.849 0.497 1.00 70.62 101 ASP A O 1
ATOM 788 N N . GLY A 1 102 ? -7.231 7.088 -1.627 1.00 64.56 102 GLY A N 1
ATOM 789 C CA . GLY A 1 102 ? -6.127 7.937 -2.102 1.00 64.56 102 GLY A CA 1
ATOM 790 C C . GLY A 1 102 ? -5.094 7.195 -2.963 1.00 64.56 102 GLY A C 1
ATOM 791 O O . GLY A 1 102 ? -4.221 7.835 -3.547 1.00 64.56 102 GLY A O 1
ATOM 792 N N . ALA A 1 103 ? -5.217 5.868 -3.093 1.00 65.81 103 ALA A N 1
ATOM 793 C CA . ALA A 1 103 ? -4.329 5.046 -3.907 1.00 65.81 103 ALA A CA 1
ATOM 794 C C . ALA A 1 103 ? -4.498 5.274 -5.408 1.00 65.81 103 ALA A C 1
ATOM 796 O O . ALA A 1 103 ? -5.594 5.515 -5.923 1.00 65.81 103 ALA A O 1
ATOM 797 N N . LEU A 1 104 ? -3.404 5.050 -6.135 1.00 75.12 104 LEU A N 1
ATOM 798 C CA . LEU A 1 104 ? -3.448 4.809 -7.571 1.00 75.12 104 LEU A CA 1
ATOM 799 C C . LEU A 1 104 ? -3.687 3.318 -7.816 1.00 75.12 104 LEU A C 1
ATOM 801 O O . LEU A 1 104 ? -2.941 2.464 -7.334 1.00 75.12 104 LEU A O 1
ATOM 805 N N . ALA A 1 105 ? -4.740 3.018 -8.572 1.00 78.12 105 ALA A N 1
ATOM 806 C CA . ALA A 1 105 ? -5.067 1.671 -9.012 1.00 78.12 105 ALA A CA 1
ATOM 807 C C . ALA A 1 105 ? -4.687 1.492 -10.486 1.00 78.12 105 ALA A C 1
ATOM 809 O O . ALA A 1 105 ? -5.131 2.253 -11.355 1.00 78.12 105 ALA A O 1
ATOM 810 N N . PHE A 1 106 ? -3.894 0.464 -10.776 1.00 76.19 106 PHE A N 1
ATOM 811 C CA . PHE A 1 106 ? -3.446 0.151 -12.130 1.00 76.19 106 PHE A CA 1
ATOM 812 C C . PHE A 1 106 ? -4.354 -0.904 -12.760 1.00 76.19 106 PHE A C 1
ATOM 814 O O . PHE A 1 106 ? -4.455 -2.028 -12.271 1.00 76.19 106 PHE A O 1
ATOM 821 N N . ARG A 1 107 ? -5.069 -0.509 -13.826 1.00 68.44 107 ARG A N 1
ATOM 822 C CA . ARG A 1 107 ? -5.982 -1.342 -14.640 1.00 68.44 107 ARG A CA 1
ATOM 823 C C . ARG A 1 107 ? -6.870 -2.331 -13.864 1.00 68.44 107 ARG A C 1
ATOM 825 O O . ARG A 1 107 ? -7.312 -3.334 -14.417 1.00 68.44 107 ARG A O 1
ATOM 832 N N . SER A 1 108 ? -7.234 -2.035 -12.618 1.00 54.09 108 SER A N 1
ATOM 833 C CA . SER A 1 108 ? -8.326 -2.750 -11.968 1.00 54.09 108 SER A CA 1
ATOM 834 C C . SER A 1 108 ? -9.615 -2.243 -12.604 1.00 54.09 108 SER A C 1
ATOM 836 O O . SER A 1 108 ? -9.962 -1.071 -12.426 1.00 54.09 108 SER A O 1
ATOM 838 N N . ARG A 1 109 ? -10.335 -3.087 -13.356 1.00 45.84 109 ARG A N 1
ATOM 839 C CA . ARG A 1 109 ? -11.749 -2.796 -13.640 1.00 45.84 109 ARG A CA 1
ATOM 840 C C . ARG A 1 109 ? -12.388 -2.442 -12.295 1.00 45.84 109 ARG A C 1
ATOM 842 O O . ARG A 1 109 ? -12.188 -3.181 -11.337 1.00 45.84 109 ARG A O 1
ATOM 849 N N . ARG A 1 110 ? -12.999 -1.253 -12.227 1.00 41.41 110 ARG A N 1
ATOM 850 C CA . ARG A 1 110 ? -13.664 -0.639 -11.062 1.00 41.41 110 ARG A CA 1
ATOM 851 C C . ARG A 1 110 ? -13.853 -1.614 -9.896 1.00 41.41 110 ARG A C 1
ATOM 853 O O . ARG A 1 110 ? -14.717 -2.474 -9.984 1.00 41.41 110 ARG A O 1
ATOM 860 N N . GLY A 1 111 ? -13.051 -1.454 -8.840 1.00 48.91 111 GLY A N 1
ATOM 861 C CA . GLY A 1 111 ? -13.162 -2.245 -7.615 1.00 48.91 111 GLY A CA 1
ATOM 862 C C . GLY A 1 111 ? -13.044 -3.742 -7.875 1.00 48.91 111 GLY A C 1
ATOM 863 O O . GLY A 1 111 ? -14.057 -4.433 -7.899 1.00 48.91 111 GLY A O 1
ATOM 864 N N . SER A 1 112 ? -11.819 -4.250 -8.048 1.00 50.62 112 SER A N 1
ATOM 865 C CA . SER A 1 112 ? -11.640 -5.701 -8.072 1.00 50.62 112 SER A CA 1
ATOM 866 C C . SER A 1 112 ? -12.179 -6.270 -6.750 1.00 50.62 112 SER A C 1
ATOM 868 O O . SER A 1 112 ? -11.641 -5.909 -5.698 1.00 50.62 112 SER A O 1
ATOM 870 N N . PRO A 1 113 ? -13.215 -7.134 -6.763 1.00 54.78 113 PRO A N 1
ATOM 871 C CA . PRO A 1 113 ? -13.744 -7.764 -5.549 1.00 54.78 113 PRO A CA 1
ATOM 872 C C . PRO A 1 113 ? -12.679 -8.583 -4.802 1.00 54.78 113 PRO A C 1
ATOM 874 O O . PRO A 1 113 ? -12.865 -8.942 -3.643 1.00 54.78 113 PRO A O 1
ATOM 877 N N . ALA A 1 114 ? -11.540 -8.837 -5.443 1.00 62.56 114 ALA A N 1
ATOM 878 C CA . ALA A 1 114 ? -10.400 -9.529 -4.875 1.00 62.56 114 ALA A CA 1
ATOM 879 C C . ALA A 1 114 ? -9.618 -8.742 -3.811 1.00 62.56 114 ALA A C 1
ATOM 881 O O . ALA A 1 114 ? -8.884 -9.346 -3.018 1.00 62.56 114 ALA A O 1
ATOM 882 N N . HIS A 1 115 ? -9.772 -7.413 -3.771 1.00 73.25 115 HIS A N 1
ATOM 883 C CA . HIS A 1 115 ? -9.309 -6.573 -2.665 1.00 73.25 115 HIS A CA 1
ATOM 884 C C . HIS A 1 115 ? -10.446 -6.437 -1.652 1.00 73.25 115 HIS A C 1
ATOM 886 O O . HIS A 1 115 ? -11.206 -5.467 -1.659 1.00 73.25 115 HIS A O 1
ATOM 892 N N . ARG A 1 116 ? -10.601 -7.451 -0.796 1.00 76.81 116 ARG A N 1
ATOM 893 C CA . ARG A 1 116 ? -11.611 -7.441 0.268 1.00 76.81 116 ARG A CA 1
ATOM 894 C C . ARG A 1 116 ? -11.241 -6.386 1.311 1.00 76.81 116 ARG A C 1
ATOM 896 O O . ARG A 1 116 ? -10.202 -6.501 1.954 1.00 76.81 116 ARG A O 1
ATOM 903 N N . ARG A 1 117 ? -12.102 -5.383 1.483 1.00 83.06 117 ARG A N 1
ATOM 904 C CA . ARG A 1 117 ? -11.920 -4.326 2.483 1.00 83.06 117 ARG A CA 1
ATOM 905 C C . ARG A 1 117 ? -12.415 -4.764 3.862 1.00 83.06 117 ARG A C 1
ATOM 907 O O . ARG A 1 117 ? -13.339 -5.569 3.998 1.00 83.06 117 ARG A O 1
ATOM 914 N N . VAL A 1 118 ? -11.777 -4.219 4.888 1.00 85.25 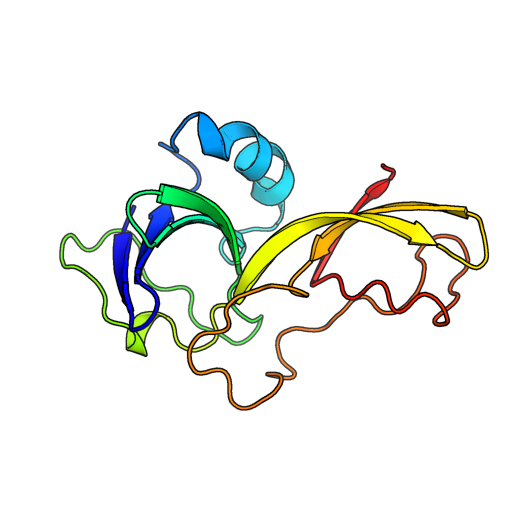118 VAL A N 1
ATOM 915 C CA . VAL A 1 118 ? -12.211 -4.272 6.279 1.00 85.25 118 VAL A CA 1
ATOM 916 C C . VAL A 1 118 ? -13.151 -3.093 6.504 1.00 85.25 118 VAL A C 1
ATOM 918 O O . VAL A 1 118 ? -12.714 -1.950 6.624 1.00 85.25 118 VAL A O 1
ATOM 921 N N . ASP A 1 119 ? -14.450 -3.379 6.559 1.00 81.38 119 ASP A N 1
ATOM 922 C CA . ASP A 1 119 ? -15.489 -2.342 6.637 1.00 81.38 119 ASP A CA 1
ATOM 923 C C . ASP A 1 119 ? -16.104 -2.188 8.038 1.00 81.38 119 ASP A C 1
ATOM 925 O O . ASP A 1 119 ? -16.877 -1.259 8.273 1.00 81.38 119 ASP A O 1
ATOM 929 N N . ALA A 1 120 ? -15.763 -3.076 8.976 1.00 86.44 120 ALA A N 1
ATOM 930 C CA . ALA A 1 120 ? -16.257 -3.065 10.351 1.00 86.44 120 ALA A CA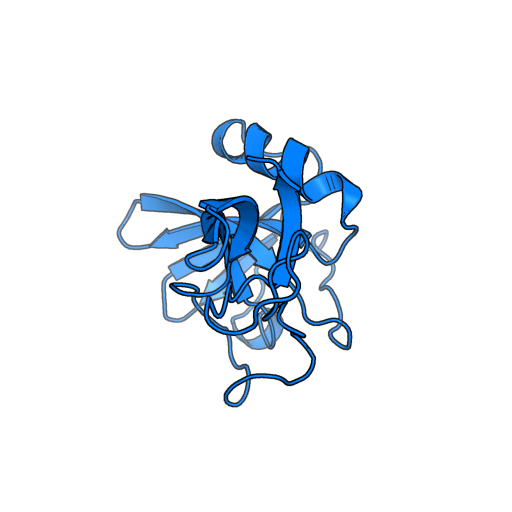 1
ATOM 931 C C . ALA A 1 120 ? -15.132 -2.764 11.350 1.00 86.44 120 ALA A C 1
ATOM 933 O O . ALA A 1 120 ? -13.995 -3.200 11.170 1.00 86.44 120 ALA A O 1
ATOM 934 N N . CYS A 1 121 ? -15.465 -2.053 12.429 1.00 88.69 121 CYS A N 1
ATOM 935 C CA . CYS A 1 121 ? -14.574 -1.866 13.569 1.00 88.69 121 CYS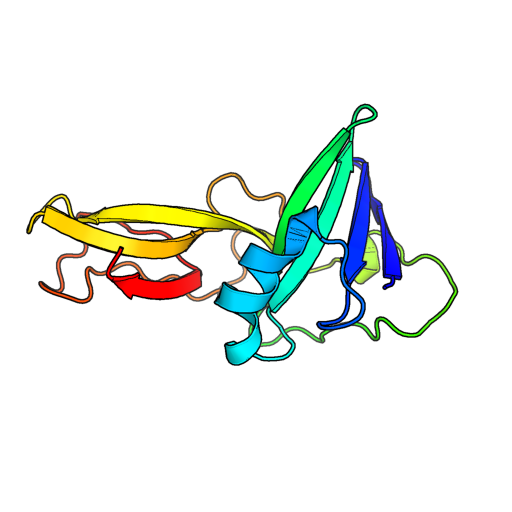 A CA 1
ATOM 936 C C . CYS A 1 121 ? -14.252 -3.218 14.227 1.00 88.69 121 CYS A C 1
ATOM 938 O O . CYS A 1 121 ? -15.183 -3.898 14.649 1.00 88.69 121 CYS A O 1
ATOM 940 N N . PRO A 1 122 ? -12.978 -3.601 14.407 1.00 87.50 122 PRO A N 1
ATOM 941 C CA . PRO A 1 122 ? -12.641 -4.866 15.062 1.00 87.50 122 PRO A CA 1
ATOM 942 C C . PRO A 1 122 ? -12.947 -4.872 16.572 1.00 87.50 122 PRO A C 1
ATOM 944 O O . PRO A 1 122 ? -12.995 -5.941 17.163 1.00 87.50 122 PRO A O 1
ATOM 947 N N . ALA A 1 123 ? -13.145 -3.707 17.206 1.00 90.00 123 ALA A N 1
ATOM 948 C CA . ALA A 1 123 ? -13.434 -3.619 18.643 1.00 90.00 123 ALA A CA 1
ATOM 949 C C . ALA A 1 123 ? -14.931 -3.601 18.987 1.00 90.00 123 ALA A C 1
ATOM 951 O O . ALA A 1 123 ? -15.309 -4.074 20.051 1.00 90.00 123 ALA A O 1
ATOM 952 N N . CYS A 1 124 ? -15.777 -3.018 18.133 1.00 91.62 124 CYS A N 1
ATOM 953 C CA . CYS A 1 124 ? -17.215 -2.870 18.410 1.00 91.62 124 CYS A CA 1
ATOM 954 C C . CYS A 1 124 ? -18.120 -3.325 17.261 1.00 91.62 124 CYS A C 1
ATOM 956 O O . CYS A 1 124 ? -19.320 -3.072 17.295 1.00 91.62 124 CYS A O 1
ATOM 958 N N . GLU A 1 125 ? -17.541 -3.901 16.205 1.00 89.50 125 GLU A N 1
ATOM 959 C CA . GLU A 1 125 ? -18.222 -4.424 15.009 1.00 89.50 125 GLU A CA 1
ATOM 960 C C . GLU A 1 125 ? -19.023 -3.397 14.194 1.00 89.50 125 GLU A C 1
ATOM 962 O O . GLU A 1 125 ? -19.602 -3.723 13.153 1.00 89.50 125 GLU A O 1
ATOM 967 N N . SER A 1 126 ? -19.004 -2.124 14.599 1.00 87.12 126 SER A N 1
ATOM 968 C CA . SER A 1 126 ? -19.707 -1.071 13.881 1.00 87.12 126 SER A CA 1
ATOM 969 C C . SER A 1 126 ? -19.178 -0.915 12.456 1.00 87.12 126 SER A C 1
ATOM 971 O O . SER A 1 126 ? -17.988 -0.681 12.231 1.00 87.12 126 SER A O 1
ATOM 973 N N . ARG A 1 127 ? -20.100 -0.975 11.491 1.00 82.69 127 ARG A N 1
ATOM 974 C CA . ARG A 1 127 ? -19.855 -0.719 10.062 1.00 82.69 127 ARG A CA 1
ATOM 975 C C . ARG A 1 127 ? -20.026 0.749 9.674 1.00 82.69 127 ARG A C 1
ATOM 977 O O . ARG A 1 127 ? -19.799 1.108 8.521 1.00 82.69 127 ARG A O 1
ATOM 984 N N . SER A 1 128 ? -20.433 1.607 10.615 1.00 64.88 128 SER A N 1
ATOM 985 C CA . SER A 1 128 ? -20.690 3.024 10.332 1.00 64.88 128 SER A CA 1
ATOM 986 C C . SER A 1 128 ? -19.420 3.799 9.975 1.00 64.88 128 SER A C 1
ATOM 988 O O . SER A 1 128 ? -19.504 4.815 9.293 1.00 64.88 128 SER A O 1
ATOM 990 N N . ALA A 1 129 ? -18.248 3.303 10.384 1.00 61.00 129 ALA A N 1
ATOM 991 C CA . ALA A 1 129 ? -16.973 3.975 10.162 1.00 61.00 129 ALA A CA 1
ATOM 992 C C . ALA A 1 129 ? -16.375 3.756 8.760 1.00 61.00 129 ALA A C 1
ATOM 994 O O . ALA A 1 129 ? -15.471 4.504 8.409 1.00 61.00 129 ALA A O 1
ATOM 995 N N . ARG A 1 130 ? -16.846 2.753 7.984 1.00 65.75 130 ARG A N 1
ATOM 996 C CA . ARG A 1 130 ? -16.264 2.327 6.687 1.00 65.75 130 ARG A CA 1
ATOM 997 C C . ARG A 1 130 ? -14.738 2.498 6.664 1.00 65.75 130 ARG A C 1
ATOM 999 O O . ARG A 1 130 ? -14.220 3.347 5.946 1.00 65.75 130 ARG A O 1
ATOM 1006 N N . LEU A 1 131 ? -14.030 1.713 7.482 1.00 72.50 131 LEU A N 1
ATOM 1007 C CA . LEU A 1 131 ? -12.589 1.904 7.707 1.00 72.50 131 LEU A CA 1
ATOM 1008 C C . LEU A 1 131 ? -11.766 1.885 6.405 1.00 72.50 131 LEU A C 1
ATOM 1010 O O . LEU A 1 131 ? -10.716 2.519 6.332 1.00 72.50 131 LEU A O 1
ATOM 1014 N N . GLY A 1 132 ? -12.230 1.142 5.393 1.00 77.81 132 GLY A N 1
ATOM 1015 C CA . GLY A 1 132 ? -11.681 1.165 4.037 1.00 77.81 132 GLY A CA 1
ATOM 1016 C C . GLY A 1 132 ? -10.346 0.437 3.878 1.00 77.81 132 GLY A C 1
ATOM 1017 O O . GLY A 1 132 ? -9.838 0.352 2.766 1.00 77.81 132 GLY A O 1
ATOM 1018 N N . PHE A 1 133 ? -9.785 -0.129 4.950 1.00 87.44 133 PHE A N 1
ATOM 1019 C CA . PHE A 1 133 ? -8.486 -0.803 4.925 1.00 87.44 133 PHE A CA 1
ATOM 1020 C C . PHE A 1 133 ? -8.513 -2.122 4.145 1.00 87.44 133 PHE A C 1
ATOM 1022 O O . PHE A 1 133 ? -9.482 -2.869 4.204 1.00 87.44 133 PHE A O 1
ATOM 1029 N N . LEU A 1 134 ? -7.409 -2.460 3.482 1.00 88.06 134 LEU A N 1
ATOM 1030 C CA . LEU A 1 134 ? -7.153 -3.795 2.932 1.00 88.06 134 LEU A CA 1
ATOM 1031 C C . LEU A 1 134 ? -6.789 -4.799 4.027 1.00 88.06 134 LEU A C 1
ATOM 1033 O O . LEU A 1 134 ? -7.121 -5.976 3.940 1.00 88.06 134 LEU A O 1
ATOM 1037 N N . VAL A 1 135 ? -6.085 -4.328 5.057 1.00 90.44 135 VAL A N 1
ATOM 1038 C CA . VAL A 1 135 ? -5.692 -5.121 6.221 1.00 90.44 135 VAL A CA 1
ATOM 1039 C C . VAL A 1 135 ? -5.401 -4.201 7.401 1.00 90.44 135 VAL A C 1
ATOM 1041 O O . VAL A 1 135 ? -4.934 -3.073 7.222 1.00 90.44 135 VAL A O 1
ATOM 1044 N N . LEU A 1 136 ? -5.692 -4.687 8.605 1.00 90.94 136 LEU A N 1
ATOM 1045 C CA . LEU A 1 136 ? -5.346 -4.027 9.858 1.00 90.94 136 LEU A CA 1
ATOM 1046 C C . LEU A 1 136 ? -3.964 -4.491 10.315 1.00 90.94 136 LEU A C 1
ATOM 1048 O O . LEU A 1 136 ? -3.667 -5.680 10.280 1.00 90.94 136 LEU A O 1
ATOM 1052 N N . LEU A 1 137 ? -3.147 -3.547 10.768 1.00 90.12 137 LEU A N 1
ATOM 1053 C CA . LEU A 1 137 ? -1.808 -3.803 11.303 1.00 90.12 137 LEU A CA 1
ATOM 1054 C C . LEU A 1 137 ? -1.825 -3.960 12.828 1.00 90.12 137 LEU A C 1
ATOM 1056 O O . LEU A 1 137 ? -0.896 -4.512 13.405 1.00 90.12 137 LEU A O 1
ATOM 1060 N N . GLY A 1 138 ? -2.887 -3.473 13.475 1.00 83.06 138 GLY A N 1
ATOM 1061 C CA . GLY A 1 138 ? -3.063 -3.529 14.920 1.00 83.06 138 GLY A CA 1
ATOM 1062 C C . GLY A 1 138 ? -3.648 -2.238 15.496 1.00 83.06 138 GLY A C 1
ATOM 1063 O O . GLY A 1 138 ? -4.025 -1.330 14.741 1.00 83.06 138 GLY A O 1
ATOM 1064 N N . PRO A 1 139 ? -3.757 -2.158 16.833 1.00 79.00 139 PRO A N 1
ATOM 1065 C CA . PRO A 1 139 ? -4.101 -0.917 17.518 1.00 79.00 139 PRO A CA 1
ATOM 1066 C C . PRO A 1 139 ? -3.055 0.171 17.229 1.00 79.00 139 PRO A C 1
ATOM 1068 O O . PRO A 1 139 ? -1.880 -0.130 17.009 1.00 79.00 139 PRO A O 1
ATOM 1071 N N . ALA A 1 140 ? -3.514 1.423 17.180 1.00 77.06 140 ALA A N 1
ATOM 1072 C CA . ALA A 1 140 ? -2.675 2.602 16.952 1.00 77.06 140 ALA A CA 1
ATOM 1073 C C . ALA A 1 140 ? -2.298 3.316 18.247 1.00 77.06 140 ALA A C 1
ATOM 1075 O O . ALA A 1 140 ? -3.157 3.345 19.158 1.00 77.06 140 ALA A O 1
#

Secondary structure (DSSP, 8-state):
-EEEEETTEEEEE--SSS--GGGHHHHHHHGGG-TTEEEEEEEETTEEEEEEEE--TTSPPPPS--SSPBPGGGGTT-EEEEEEEEE-TTT--EEEEEEEEEEEE-S--SS-TTS--B-S-TTT---TT---BSEEEEE-

pLDDT: mean 83.9, std 10.74, range [41.41, 94.75]

Sequence (140 aa):
MRRFASRVGVVEVYDTEPTPSALAEMVRETGHLGRRFRPAFLWAFGRALPYVAVWASDGEVPDLTPRRPGTEDDLAGLWLAEIRTHACGACGARFRGVNPDGALAFRSRRGSPAHRRVDACPACESRSARLGFLVLLGPA

Radius of gyration: 15.24 Å; chains: 1; bounding box: 38×29×38 Å

Organism: NCBI:txid714109